Protein AF-A0A1V2QVC7-F1 (afdb_monomer)

Nearest PDB structures (foldseek):
  7t4l-assembly1_A  TM=4.733E-01  e=2.326E+00  Pediculus humanus corporis
  8tdi-assembly3_K  TM=5.795E-01  e=3.940E+00  Collinsella tanakaei
  6fdm-assembly2_D  TM=4.331E-01  e=1.674E+00  Homo sapiens
  1zao-assembly1_A  TM=4.661E-01  e=3.689E+00  Archaeoglobus fulgidus
  6fai-assembly1_l  TM=4.212E-01  e=9.906E+00  Saccharomyces cerevisiae S288C

Solvent-accessible surface area (backbone atoms only — not comparable to full-atom values): 3559 Å² total; per-residue (Å²): 134,56,74,66,59,54,52,53,52,50,52,52,51,49,51,51,59,53,69,70,30,45,76,78,46,76,42,73,77,54,98,44,34,40,34,35,34,33,29,46,60,68,40,60,75,68,69,43,76,86,64,52,47,76,50,76,46,76,67,127

pLDDT: mean 84.27, std 9.16, range [56.66, 96.25]

Foldseek 3Di:
DDPVVVVVVVVVVVVVVQVQWDWPDWDDPDPFKIKTWTAHPVCVVVVPPVRIDMDMDTHD

Secondary structure (DSSP, 8-state):
--HHHHHHHHHHHHHHHHHTEEEEEEEE-SSSEEEEEEEEHHHHHTT-GGG-EEEEEE--

Radius of gyration: 13.84 Å; Cα contacts (8 Å, |Δi|>4): 71; chains: 1; bounding box: 22×38×28 Å

Sequence (60 aa):
MTQDETMFCLEEELHQVMRERVPLAQLRADELHIGRFLVHHDDLAARRPDKVFSVTEFLE

Mean predicted aligned error: 6.78 Å

Structure (mmCIF, N/CA/C/O backbone):
data_AF-A0A1V2QVC7-F1
#
_entry.id   AF-A0A1V2QVC7-F1
#
loop_
_atom_site.group_PDB
_atom_site.id
_atom_site.type_symbol
_atom_site.label_atom_id
_atom_site.label_alt_id
_atom_site.label_comp_id
_atom_site.label_asym_id
_atom_site.label_entity_id
_atom_site.label_seq_id
_atom_site.pdbx_PDB_ins_code
_atom_site.Cartn_x
_atom_site.Cartn_y
_atom_site.Cartn_z
_atom_site.occupancy
_atom_site.B_iso_or_equiv
_atom_site.auth_seq_id
_atom_site.auth_comp_id
_atom_site.auth_asym_id
_atom_site.a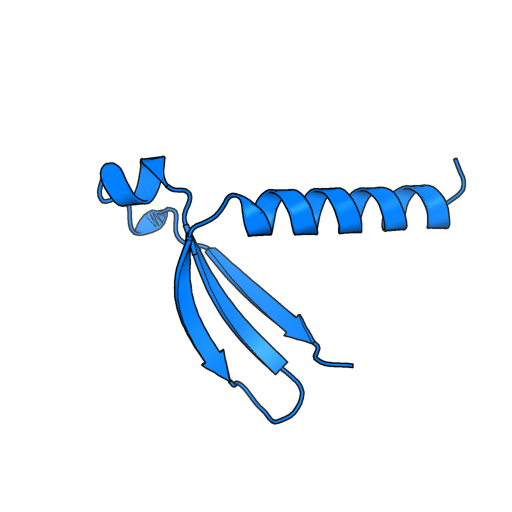uth_atom_id
_atom_site.pdbx_PDB_model_num
ATOM 1 N N . MET A 1 1 ? -9.398 29.681 -3.622 1.00 56.66 1 MET A N 1
ATOM 2 C CA . MET A 1 1 ? -8.796 28.355 -3.805 1.00 56.66 1 MET A CA 1
ATOM 3 C C . MET A 1 1 ? -8.785 28.069 -5.289 1.00 56.66 1 MET A C 1
ATOM 5 O O . MET A 1 1 ? -9.849 27.891 -5.873 1.00 56.66 1 MET A O 1
ATOM 9 N N . THR A 1 2 ? -7.624 28.199 -5.919 1.00 73.06 2 THR A N 1
ATOM 10 C CA . THR A 1 2 ? -7.409 27.823 -7.323 1.00 73.06 2 THR A CA 1
ATOM 11 C C . THR A 1 2 ? -7.319 26.292 -7.439 1.00 73.06 2 THR A C 1
ATOM 13 O O . THR A 1 2 ? -7.171 25.591 -6.434 1.00 73.06 2 THR A O 1
ATOM 16 N N . GLN A 1 3 ? -7.457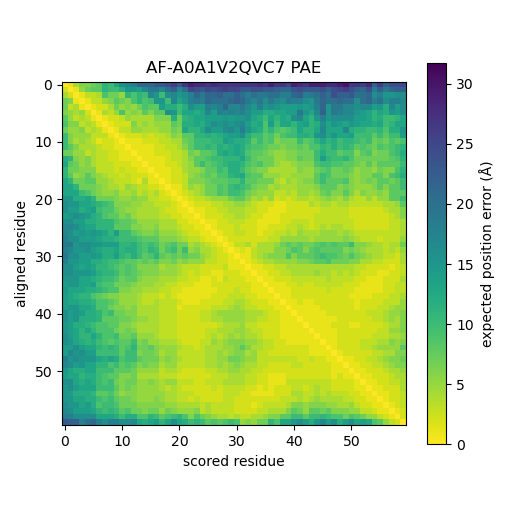 25.738 -8.649 1.00 66.81 3 GLN A N 1
ATOM 17 C CA . GLN A 1 3 ? -7.343 24.285 -8.869 1.00 66.81 3 GLN A CA 1
ATOM 18 C C . GLN A 1 3 ? -5.990 23.722 -8.396 1.00 66.81 3 GLN A C 1
ATOM 20 O O . GLN A 1 3 ? -5.968 22.635 -7.824 1.00 66.81 3 GLN A O 1
ATOM 25 N N . ASP A 1 4 ? -4.902 24.484 -8.546 1.00 67.19 4 ASP A N 1
ATOM 26 C CA . ASP A 1 4 ? -3.559 24.103 -8.087 1.00 67.19 4 ASP A CA 1
ATOM 27 C C . ASP A 1 4 ? -3.459 23.955 -6.564 1.00 67.19 4 ASP A C 1
ATOM 29 O O . ASP A 1 4 ? -2.906 22.974 -6.073 1.00 67.19 4 ASP A O 1
ATOM 33 N N . GLU A 1 5 ? -4.054 24.875 -5.798 1.00 66.94 5 GLU A N 1
ATOM 34 C CA . GLU A 1 5 ? -4.052 24.805 -4.327 1.00 66.94 5 GLU A CA 1
ATOM 35 C C . GLU A 1 5 ? -4.803 23.565 -3.821 1.00 66.94 5 GLU A C 1
ATOM 37 O O . GLU A 1 5 ? -4.425 22.961 -2.823 1.00 66.94 5 GLU A O 1
ATOM 42 N N . THR A 1 6 ? -5.855 23.157 -4.533 1.00 69.62 6 THR A N 1
ATOM 43 C CA . THR A 1 6 ? -6.653 21.977 -4.168 1.00 69.62 6 THR A CA 1
ATOM 44 C C . THR A 1 6 ? -5.890 20.681 -4.449 1.00 69.62 6 THR A C 1
ATOM 46 O O . THR A 1 6 ? -5.958 19.743 -3.659 1.00 69.62 6 THR A O 1
ATOM 49 N N . MET A 1 7 ? -5.152 20.632 -5.562 1.00 70.31 7 MET A N 1
ATOM 50 C CA . MET A 1 7 ? -4.353 19.468 -5.948 1.00 70.31 7 MET A CA 1
ATOM 51 C C . MET A 1 7 ? -3.156 19.274 -5.014 1.00 70.31 7 MET A C 1
ATOM 53 O O . MET A 1 7 ? -2.935 18.164 -4.539 1.00 70.31 7 MET A O 1
ATOM 57 N N . PHE A 1 8 ? -2.469 20.363 -4.659 1.00 72.00 8 PHE A N 1
ATOM 58 C CA . PHE A 1 8 ? -1.366 20.339 -3.699 1.00 72.00 8 PHE A CA 1
ATOM 59 C C . PHE A 1 8 ? -1.804 19.831 -2.314 1.00 72.00 8 PHE A C 1
ATOM 61 O O . PHE A 1 8 ? -1.161 18.950 -1.746 1.00 72.00 8 PHE A O 1
ATOM 68 N N . CYS A 1 9 ? -2.938 20.315 -1.789 1.00 74.88 9 CYS A N 1
ATOM 69 C CA . CYS A 1 9 ? -3.464 19.822 -0.513 1.00 74.88 9 CYS A CA 1
ATOM 70 C C . CYS A 1 9 ? -3.819 18.328 -0.565 1.00 74.88 9 CYS A C 1
ATOM 72 O O . CYS A 1 9 ? -3.554 17.607 0.394 1.00 74.88 9 CYS A O 1
ATOM 74 N N . LEU A 1 10 ? -4.376 17.845 -1.683 1.00 74.69 10 LEU A N 1
ATOM 75 C CA . LEU A 1 10 ? -4.670 16.419 -1.853 1.00 74.69 10 LEU A CA 1
ATOM 76 C C . LEU A 1 10 ? -3.401 15.561 -1.858 1.00 74.69 10 LEU A C 1
ATOM 78 O O . LEU A 1 10 ? -3.407 14.463 -1.306 1.00 74.69 10 LEU A O 1
ATOM 82 N N . GLU A 1 11 ? -2.325 16.036 -2.482 1.00 75.69 11 GLU A N 1
ATOM 83 C CA . GLU A 1 11 ? -1.045 15.326 -2.513 1.00 75.69 11 GLU A CA 1
ATOM 84 C C . GLU A 1 11 ? -0.386 15.264 -1.131 1.00 75.69 11 GLU A C 1
ATOM 86 O O . GLU A 1 11 ? 0.150 14.218 -0.759 1.00 75.69 11 GLU A O 1
ATOM 91 N N . GLU A 1 12 ? -0.446 16.339 -0.340 1.00 78.06 12 GLU A N 1
ATOM 92 C CA . GLU A 1 12 ? 0.040 16.326 1.046 1.00 78.06 12 GLU A CA 1
ATOM 93 C C . GLU A 1 12 ? -0.780 15.384 1.932 1.00 78.06 12 GLU A C 1
ATOM 95 O O . GLU A 1 12 ? -0.205 14.570 2.661 1.00 78.06 12 GLU A O 1
ATOM 100 N N . GLU A 1 13 ? -2.111 15.440 1.840 1.00 76.00 1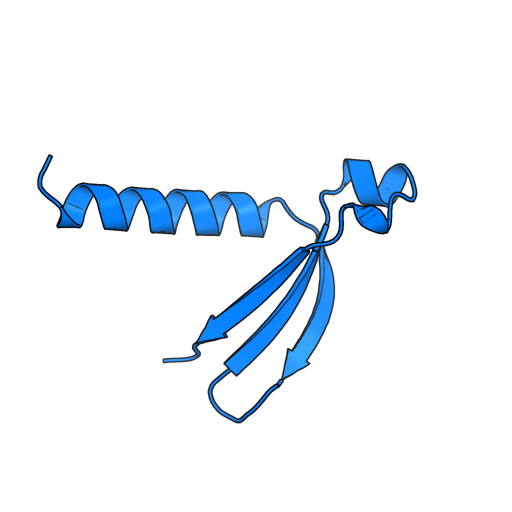3 GLU A N 1
ATOM 101 C CA . GLU A 1 13 ? -2.991 14.533 2.578 1.00 76.00 13 GLU A CA 1
ATOM 102 C C . GLU A 1 13 ? -2.744 13.077 2.177 1.00 76.00 13 GLU A C 1
ATOM 104 O O . GLU A 1 13 ? -2.636 12.204 3.041 1.00 76.00 13 GLU A O 1
ATOM 109 N N . LEU A 1 14 ? -2.582 12.799 0.880 1.00 77.69 14 LEU A N 1
ATOM 110 C CA . LEU A 1 14 ? -2.268 11.463 0.388 1.00 77.69 14 LEU A CA 1
ATOM 111 C C . LEU A 1 14 ? -0.921 10.977 0.932 1.00 77.69 14 LEU A C 1
ATOM 113 O O . LEU A 1 14 ? -0.837 9.855 1.434 1.00 77.69 14 LEU A O 1
ATOM 117 N N . HIS A 1 15 ? 0.119 11.813 0.898 1.00 76.81 15 HIS A N 1
ATOM 118 C CA . HIS A 1 15 ? 1.421 11.480 1.474 1.00 76.81 15 HIS A CA 1
ATOM 119 C C . HIS A 1 15 ? 1.341 11.210 2.977 1.00 76.81 15 HIS A C 1
ATOM 121 O O . HIS A 1 15 ? 1.965 10.262 3.466 1.00 76.81 15 HIS A O 1
ATOM 127 N N . GLN A 1 16 ? 0.573 12.008 3.719 1.00 78.38 16 GLN A N 1
ATOM 128 C CA . GLN A 1 16 ? 0.382 11.805 5.149 1.00 78.38 16 GLN A CA 1
ATOM 129 C C . GLN A 1 16 ? -0.352 10.487 5.428 1.00 78.38 16 GLN A C 1
ATOM 131 O O . GLN A 1 16 ? 0.129 9.671 6.216 1.00 78.38 16 GLN A O 1
ATOM 136 N N . VAL A 1 17 ? -1.448 10.225 4.712 1.00 75.19 17 VAL A N 1
ATOM 137 C CA . VAL A 1 17 ? -2.215 8.976 4.811 1.00 75.19 17 VAL A CA 1
ATOM 138 C C . VAL A 1 17 ? -1.357 7.764 4.446 1.00 75.19 17 VAL A C 1
ATOM 140 O O . VAL A 1 17 ? -1.488 6.712 5.071 1.00 75.19 17 VAL A O 1
ATOM 143 N N . MET A 1 18 ? -0.463 7.878 3.459 1.00 78.50 18 MET A N 1
ATOM 144 C CA . MET A 1 18 ? 0.481 6.810 3.123 1.00 78.50 18 MET A CA 1
ATOM 145 C C . MET A 1 18 ? 1.528 6.594 4.221 1.00 78.50 18 MET A C 1
ATOM 147 O O . MET A 1 18 ? 1.852 5.445 4.517 1.00 78.50 18 MET A O 1
ATOM 151 N N . ARG A 1 19 ? 2.029 7.662 4.859 1.00 76.81 19 ARG A N 1
ATOM 152 C CA . ARG A 1 19 ? 3.026 7.581 5.944 1.00 76.81 19 ARG A CA 1
ATOM 153 C C . ARG A 1 19 ? 2.482 6.888 7.195 1.00 76.81 19 ARG A C 1
ATOM 155 O O . ARG A 1 19 ? 3.234 6.211 7.890 1.00 76.81 19 ARG A O 1
ATOM 162 N N . GLU A 1 20 ? 1.192 7.038 7.478 1.00 82.50 20 GLU A N 1
ATOM 163 C CA . GLU A 1 20 ? 0.522 6.389 8.615 1.00 82.50 20 GLU A CA 1
ATOM 164 C C . GLU A 1 20 ? 0.285 4.882 8.398 1.00 82.50 20 GLU A C 1
ATOM 166 O O . GLU A 1 20 ? -0.084 4.157 9.325 1.00 82.50 20 GLU A O 1
ATOM 171 N N . ARG A 1 21 ? 0.510 4.382 7.178 1.00 88.88 21 ARG A N 1
ATOM 172 C CA . ARG A 1 21 ? 0.234 2.997 6.794 1.00 88.88 21 ARG A CA 1
ATOM 173 C C . ARG A 1 21 ? 1.515 2.173 6.701 1.00 88.88 21 ARG A C 1
ATOM 175 O O . ARG A 1 21 ? 2.588 2.656 6.353 1.00 88.88 21 ARG A O 1
ATOM 182 N N . VAL A 1 22 ? 1.393 0.886 7.014 1.00 89.38 22 VAL A N 1
ATOM 183 C CA . VAL A 1 22 ? 2.507 -0.065 7.039 1.00 89.38 22 VAL A CA 1
ATOM 184 C C . VAL A 1 22 ? 2.650 -0.727 5.665 1.00 89.38 22 VAL A C 1
ATOM 186 O O . VAL A 1 22 ? 1.670 -1.295 5.171 1.00 89.38 22 VAL A O 1
ATOM 189 N N . PRO A 1 23 ? 3.845 -0.709 5.044 1.00 90.69 23 PRO A N 1
ATOM 190 C CA . PRO A 1 23 ? 4.091 -1.456 3.821 1.00 90.69 23 PRO A CA 1
ATOM 191 C C . PRO A 1 23 ? 4.231 -2.950 4.114 1.00 90.69 23 PRO A C 1
ATOM 193 O O 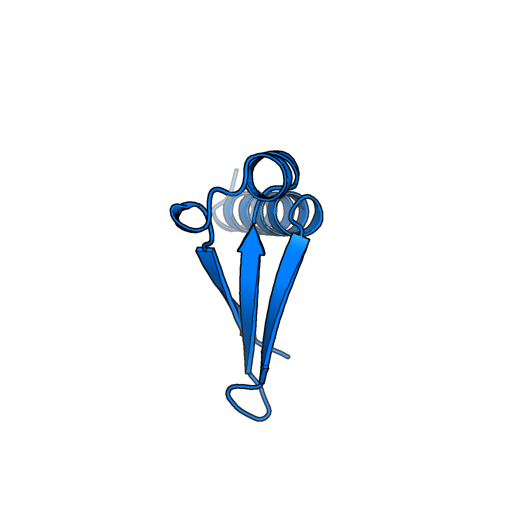. PRO A 1 23 ? 5.060 -3.365 4.921 1.00 90.69 23 PRO A O 1
ATOM 196 N N . LEU A 1 24 ? 3.429 -3.763 3.430 1.00 92.12 24 LEU A N 1
ATOM 197 C CA . LEU A 1 24 ? 3.494 -5.225 3.497 1.00 92.12 24 LEU A CA 1
ATOM 198 C C . LEU A 1 24 ? 4.415 -5.809 2.431 1.00 92.12 24 LEU A C 1
ATOM 200 O O . LEU A 1 24 ? 5.096 -6.802 2.669 1.00 92.12 24 LEU A O 1
ATOM 204 N N . ALA A 1 25 ? 4.420 -5.199 1.249 1.00 91.62 25 ALA A N 1
ATOM 205 C CA . ALA A 1 25 ? 5.270 -5.594 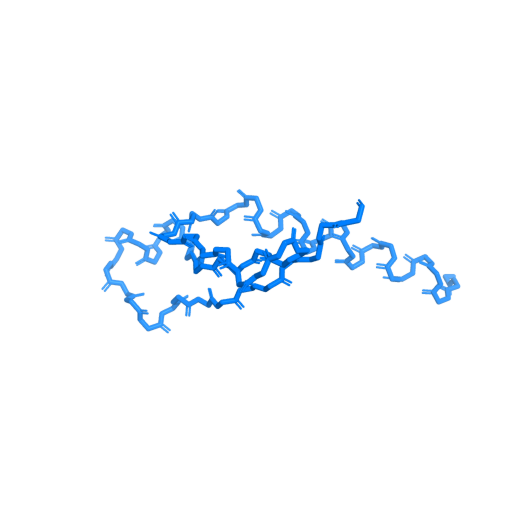0.142 1.00 91.62 25 ALA A CA 1
ATOM 206 C C . ALA A 1 25 ? 5.545 -4.391 -0.756 1.00 91.62 25 ALA A C 1
ATOM 208 O O . ALA A 1 25 ? 4.696 -3.511 -0.918 1.00 91.62 25 ALA A O 1
ATOM 209 N N . GLN A 1 26 ? 6.726 -4.390 -1.363 1.00 91.62 26 GLN A N 1
ATOM 210 C CA . GLN A 1 26 ? 7.126 -3.427 -2.373 1.00 91.62 26 GLN A CA 1
ATOM 211 C C . GLN A 1 26 ? 7.645 -4.187 -3.588 1.00 91.62 26 GLN A C 1
ATOM 213 O O . GLN A 1 26 ? 8.441 -5.117 -3.465 1.00 91.62 26 GLN A O 1
ATOM 218 N N . LEU A 1 27 ? 7.179 -3.779 -4.758 1.00 91.31 27 LEU A N 1
ATOM 219 C CA . LEU A 1 27 ? 7.518 -4.367 -6.039 1.00 91.31 27 LEU A CA 1
ATOM 220 C C . LEU A 1 27 ? 8.017 -3.247 -6.935 1.00 91.31 27 LEU A C 1
ATOM 222 O O . LEU A 1 27 ? 7.380 -2.206 -7.063 1.00 91.31 27 LEU A O 1
ATOM 226 N N . ARG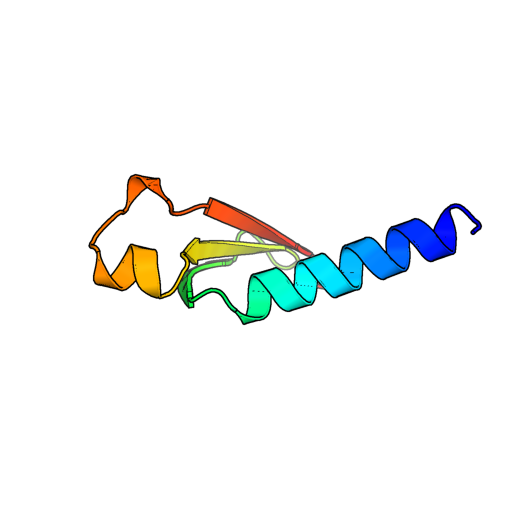 A 1 28 ? 9.160 -3.464 -7.569 1.00 90.19 28 ARG A N 1
ATOM 227 C CA . ARG A 1 28 ? 9.608 -2.599 -8.652 1.00 90.19 28 ARG A CA 1
ATOM 228 C C . ARG A 1 28 ? 8.943 -3.113 -9.928 1.00 90.19 28 ARG A C 1
ATOM 230 O O . ARG A 1 28 ? 9.207 -4.249 -10.315 1.00 90.19 28 ARG A O 1
ATOM 237 N N . ALA A 1 29 ? 8.036 -2.323 -10.502 1.00 82.62 29 ALA A N 1
ATOM 238 C CA . ALA A 1 29 ? 7.330 -2.706 -11.724 1.00 82.62 29 ALA A CA 1
ATOM 239 C C . ALA A 1 29 ? 8.236 -2.510 -12.949 1.00 82.62 29 ALA A C 1
ATOM 241 O O . ALA A 1 29 ? 8.334 -3.400 -13.788 1.00 82.62 29 ALA A O 1
ATOM 242 N N . ASP A 1 30 ? 8.955 -1.387 -12.990 1.00 89.19 30 ASP A N 1
ATOM 243 C CA . ASP A 1 30 ? 9.999 -1.083 -13.968 1.00 89.19 30 ASP A CA 1
ATOM 244 C C . ASP A 1 30 ? 11.055 -0.127 -13.361 1.00 89.19 30 ASP A C 1
ATOM 246 O O . ASP A 1 30 ? 11.193 -0.008 -12.139 1.00 89.19 30 ASP A O 1
ATOM 250 N N . GLU A 1 31 ? 11.871 0.518 -14.192 1.00 89.00 31 GLU A N 1
ATOM 251 C CA . GLU A 1 31 ? 12.908 1.449 -13.729 1.00 89.00 31 GLU A CA 1
ATOM 252 C C . GLU A 1 31 ? 12.337 2.711 -13.064 1.00 89.00 31 GLU A C 1
ATOM 254 O O . GLU A 1 31 ? 12.989 3.263 -12.173 1.00 89.00 31 GLU A O 1
ATOM 259 N N . LEU A 1 32 ? 11.114 3.096 -13.430 1.00 90.56 32 LEU A N 1
ATOM 260 C CA . LEU A 1 32 ? 10.457 4.347 -13.063 1.00 90.56 32 LEU A CA 1
ATOM 261 C C . LEU A 1 32 ? 9.283 4.158 -12.094 1.00 90.56 32 LEU A C 1
ATOM 263 O O . LEU A 1 32 ? 8.830 5.126 -11.501 1.00 90.56 32 LEU A O 1
ATOM 267 N N . HIS A 1 33 ? 8.780 2.942 -11.895 1.00 88.31 33 HIS A N 1
ATOM 268 C CA . HIS A 1 33 ? 7.583 2.701 -11.091 1.00 88.31 33 HIS A CA 1
ATOM 269 C C . HIS A 1 33 ? 7.836 1.752 -9.918 1.00 88.31 33 HIS A C 1
ATOM 271 O O . HIS A 1 33 ? 8.374 0.645 -10.066 1.00 88.31 33 HIS A O 1
ATOM 277 N N . ILE A 1 34 ? 7.345 2.149 -8.742 1.00 90.75 34 ILE A N 1
ATOM 278 C CA . ILE A 1 34 ? 7.290 1.312 -7.541 1.00 90.75 34 ILE A CA 1
ATOM 279 C C . ILE A 1 34 ? 5.831 1.058 -7.168 1.00 90.75 34 ILE A C 1
ATOM 281 O O . ILE A 1 34 ? 5.077 1.978 -6.874 1.00 90.75 34 ILE A O 1
ATOM 285 N N . GLY A 1 35 ? 5.444 -0.214 -7.117 1.00 90.62 35 GLY A N 1
ATOM 286 C CA . GLY A 1 35 ? 4.197 -0.660 -6.510 1.00 90.62 35 GLY A CA 1
ATOM 287 C C . GLY A 1 35 ? 4.386 -0.990 -5.030 1.00 90.62 35 GLY A C 1
ATOM 288 O O . GLY A 1 35 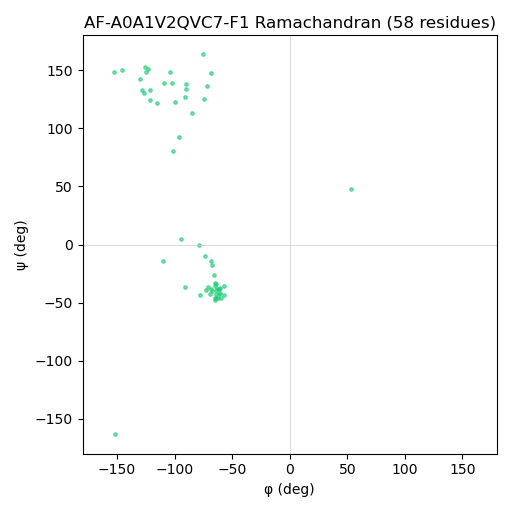? 5.362 -1.642 -4.655 1.00 90.62 35 GLY A O 1
ATOM 289 N N . ARG A 1 36 ? 3.440 -0.596 -4.176 1.00 92.00 36 ARG A N 1
ATOM 290 C CA . ARG A 1 36 ? 3.399 -0.990 -2.760 1.00 92.00 36 ARG A CA 1
ATOM 291 C C . ARG A 1 36 ? 2.032 -1.521 -2.378 1.00 92.00 36 ARG A C 1
ATOM 293 O O . ARG A 1 36 ? 1.013 -0.979 -2.791 1.00 92.00 36 ARG A O 1
ATOM 300 N N . PHE A 1 37 ? 2.030 -2.540 -1.530 1.00 92.12 37 PHE A N 1
ATOM 301 C CA . PHE A 1 37 ? 0.852 -2.975 -0.790 1.00 92.12 37 PHE A CA 1
ATOM 302 C C . PHE A 1 37 ? 0.938 -2.420 0.622 1.00 92.12 37 PHE A C 1
ATOM 304 O O . PHE A 1 37 ? 1.917 -2.665 1.329 1.00 92.12 37 PHE A O 1
ATOM 311 N N . LEU A 1 38 ? -0.076 -1.668 1.021 1.00 92.56 38 LEU A N 1
ATOM 312 C CA . LEU A 1 38 ? -0.115 -0.926 2.270 1.00 92.56 38 LEU A CA 1
ATOM 313 C C . LEU A 1 38 ? -1.341 -1.353 3.090 1.00 92.56 38 LEU A C 1
ATOM 315 O O . LEU A 1 38 ? -2.375 -1.734 2.537 1.00 92.56 38 LEU A O 1
ATOM 319 N N . VAL A 1 39 ? -1.243 -1.263 4.414 1.00 93.31 39 VAL A N 1
ATOM 320 C CA . VAL A 1 39 ? -2.345 -1.558 5.345 1.00 93.31 39 VAL A CA 1
ATOM 321 C C . VAL A 1 39 ? -2.278 -0.637 6.563 1.00 93.31 39 VAL A C 1
ATOM 323 O O . VAL A 1 39 ? -1.193 -0.210 6.956 1.00 93.31 39 VAL A O 1
ATOM 326 N N . HIS A 1 40 ? -3.416 -0.312 7.178 1.00 91.19 40 HIS A N 1
ATOM 327 C CA . HIS A 1 40 ? -3.410 0.415 8.450 1.00 91.19 40 HIS A CA 1
ATOM 328 C C . HIS A 1 40 ? -2.854 -0.473 9.575 1.00 91.19 40 HIS A C 1
ATOM 330 O O . HIS A 1 40 ? -3.061 -1.690 9.569 1.00 91.19 40 HIS A O 1
ATOM 336 N N . HIS A 1 41 ? -2.173 0.118 10.560 1.00 89.12 41 HIS A N 1
ATOM 337 C CA . HIS A 1 41 ? -1.579 -0.640 11.669 1.00 89.12 41 HIS A CA 1
ATOM 338 C C . HIS A 1 41 ? -2.623 -1.483 12.424 1.00 89.12 41 HIS A C 1
ATOM 340 O O . HIS A 1 41 ? -2.403 -2.667 12.678 1.00 89.12 41 HIS A O 1
ATOM 346 N N . ASP A 1 42 ? -3.794 -0.905 12.696 1.00 91.38 42 ASP A N 1
ATOM 347 C CA . ASP A 1 42 ? -4.887 -1.598 13.393 1.00 91.38 42 ASP A CA 1
ATOM 348 C C . ASP A 1 42 ? -5.461 -2.772 12.589 1.00 91.38 42 ASP A C 1
ATOM 350 O O . ASP A 1 42 ? -5.817 -3.806 13.153 1.00 91.38 42 ASP A O 1
ATOM 354 N N . ASP A 1 43 ? -5.532 -2.644 11.262 1.00 93.69 43 ASP A N 1
ATOM 355 C CA . ASP A 1 43 ? -6.004 -3.713 10.377 1.00 93.69 43 ASP A CA 1
ATOM 356 C C . ASP A 1 43 ? -4.999 -4.862 10.294 1.00 93.69 43 ASP A C 1
ATOM 358 O O . ASP A 1 43 ? -5.389 -6.035 10.269 1.00 93.69 43 ASP A O 1
ATOM 362 N N . LEU A 1 44 ? -3.703 -4.536 10.317 1.00 91.19 44 LEU A N 1
ATOM 363 C CA . LEU A 1 44 ? -2.637 -5.525 10.414 1.00 91.19 44 LEU A CA 1
ATOM 364 C C . LEU A 1 44 ? -2.704 -6.278 11.748 1.00 91.19 44 LEU A C 1
ATOM 366 O O . LEU A 1 44 ? -2.665 -7.511 11.758 1.00 91.19 44 LEU A O 1
AT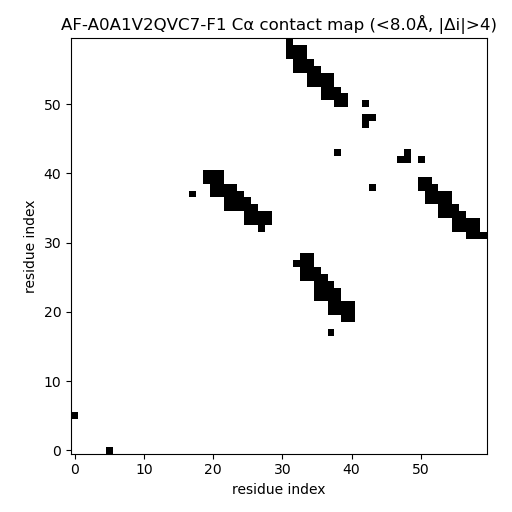OM 370 N N . ALA A 1 45 ? -2.872 -5.558 12.861 1.00 92.94 45 ALA A N 1
ATOM 371 C CA . ALA A 1 45 ? -3.029 -6.148 14.190 1.00 92.94 45 ALA A CA 1
ATOM 372 C C . ALA A 1 45 ? -4.282 -7.039 14.283 1.00 92.94 45 ALA A C 1
ATOM 374 O O . ALA A 1 45 ? -4.237 -8.121 14.872 1.00 92.94 45 ALA A O 1
ATOM 375 N N . ALA A 1 46 ? -5.377 -6.630 13.636 1.00 96.25 46 ALA A N 1
ATOM 376 C CA . ALA A 1 46 ? -6.621 -7.390 13.548 1.00 96.25 46 ALA A CA 1
ATOM 377 C C . ALA A 1 46 ? -6.593 -8.531 12.509 1.00 96.25 46 ALA A C 1
ATOM 379 O O . ALA A 1 46 ? -7.591 -9.237 12.368 1.00 96.25 46 ALA A O 1
ATOM 380 N N . ARG A 1 47 ? -5.475 -8.733 11.792 1.00 93.00 47 ARG A N 1
ATOM 381 C CA . ARG A 1 47 ? -5.314 -9.742 10.728 1.00 93.00 47 ARG A CA 1
ATOM 382 C C . ARG A 1 47 ? -6.410 -9.657 9.658 1.00 93.00 47 ARG A C 1
ATOM 384 O O . ARG A 1 47 ? -6.989 -10.677 9.287 1.00 93.00 47 ARG A O 1
ATOM 391 N N . ARG A 1 48 ? -6.682 -8.446 9.163 1.00 92.69 48 ARG A N 1
ATOM 392 C CA . ARG A 1 48 ? -7.654 -8.163 8.092 1.00 92.69 48 ARG A CA 1
ATOM 393 C C . ARG A 1 48 ? -6.957 -7.952 6.738 1.00 92.69 48 ARG A C 1
ATOM 395 O O . ARG A 1 48 ? -6.734 -6.809 6.339 1.00 92.69 48 ARG A O 1
ATOM 402 N N . PRO A 1 49 ? -6.565 -9.024 6.019 1.00 86.50 49 PRO A N 1
ATOM 403 C CA . PRO A 1 49 ? -5.851 -8.898 4.747 1.00 86.50 49 PRO A CA 1
ATOM 404 C C . PRO A 1 49 ? -6.718 -8.306 3.625 1.00 86.50 49 PRO A C 1
ATOM 406 O O . PRO A 1 49 ? -6.187 -7.815 2.636 1.00 86.50 49 PRO A O 1
ATOM 409 N N . ASP A 1 50 ? -8.042 -8.310 3.776 1.00 92.81 50 ASP A N 1
ATOM 410 C CA . ASP A 1 50 ? -9.001 -7.688 2.858 1.00 92.81 50 ASP A CA 1
ATOM 411 C C . ASP A 1 50 ? -8.935 -6.150 2.856 1.00 92.81 50 ASP A C 1
ATOM 413 O O . ASP A 1 50 ? -9.479 -5.509 1.959 1.00 92.81 50 ASP A O 1
ATOM 417 N N . LYS A 1 51 ? -8.267 -5.552 3.850 1.00 92.00 51 LYS A N 1
ATOM 418 C CA . LYS A 1 51 ? -8.074 -4.099 3.978 1.00 92.00 51 LYS A CA 1
ATOM 419 C C . LYS A 1 51 ? -6.757 -3.597 3.392 1.00 92.00 51 LYS A C 1
ATOM 421 O O . LYS A 1 51 ? -6.446 -2.412 3.499 1.00 92.00 51 LYS A O 1
ATOM 426 N N . VAL A 1 52 ? -5.990 -4.483 2.764 1.00 92.44 52 VAL A N 1
ATOM 427 C CA . VAL A 1 52 ? -4.783 -4.110 2.029 1.00 92.44 52 VAL A CA 1
ATOM 428 C C . VAL A 1 52 ? -5.181 -3.393 0.742 1.00 92.44 52 VAL A C 1
ATOM 430 O O . VAL A 1 52 ? -6.076 -3.833 0.025 1.00 92.44 52 VAL A O 1
ATOM 433 N N . PHE A 1 53 ? -4.492 -2.304 0.425 1.00 89.50 53 PHE A N 1
ATOM 434 C CA . PHE A 1 53 ? -4.655 -1.581 -0.835 1.00 89.50 53 PHE A CA 1
ATOM 435 C C . PHE A 1 53 ? -3.298 -1.433 -1.520 1.00 89.50 53 PHE A C 1
ATOM 437 O O . PHE A 1 53 ? -2.249 -1.445 -0.870 1.00 89.50 53 PHE A O 1
ATOM 444 N N . SER A 1 54 ? -3.323 -1.323 -2.845 1.00 89.75 54 SER A N 1
ATOM 445 C CA . SER A 1 54 ? -2.132 -1.128 -3.666 1.00 89.75 54 SER A CA 1
ATOM 446 C C . SER A 1 54 ? -2.009 0.325 -4.104 1.00 89.75 54 SER A C 1
ATOM 448 O O . SER A 1 54 ? -2.998 0.922 -4.527 1.00 89.75 54 SER A O 1
ATOM 450 N N . VAL A 1 55 ? -0.793 0.856 -4.076 1.00 88.12 55 VAL A N 1
ATOM 451 C CA . VAL A 1 55 ? -0.438 2.142 -4.681 1.00 88.12 55 VAL A CA 1
ATOM 452 C C . VAL A 1 55 ? 0.720 1.944 -5.651 1.00 88.12 55 VAL A C 1
ATOM 454 O O . VAL A 1 55 ? 1.557 1.061 -5.451 1.00 88.12 55 VAL A O 1
ATOM 457 N N . THR A 1 56 ? 0.760 2.743 -6.712 1.00 88.56 56 THR A N 1
ATOM 458 C CA . THR A 1 56 ? 1.894 2.815 -7.633 1.00 88.56 56 THR A CA 1
ATOM 459 C C . THR A 1 56 ? 2.394 4.245 -7.654 1.00 88.56 56 THR A C 1
ATOM 461 O O . THR A 1 56 ? 1.623 5.164 -7.907 1.00 88.56 56 THR A O 1
ATOM 464 N N . GLU A 1 57 ? 3.674 4.412 -7.355 1.00 87.31 57 GLU A N 1
ATOM 465 C CA . GLU A 1 57 ? 4.363 5.694 -7.334 1.00 87.31 57 GLU A CA 1
ATOM 466 C C . GLU A 1 57 ? 5.325 5.756 -8.519 1.00 8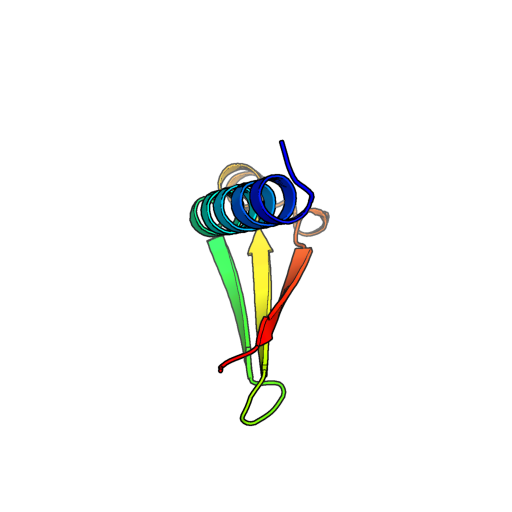7.31 57 GLU A C 1
ATOM 468 O O . GLU A 1 57 ? 5.996 4.767 -8.841 1.00 87.31 57 GLU A O 1
ATOM 473 N N . PHE A 1 58 ? 5.380 6.923 -9.151 1.00 85.94 58 PHE A N 1
ATOM 474 C CA . PHE A 1 58 ? 6.349 7.242 -10.187 1.00 85.94 58 PHE A CA 1
ATOM 475 C C . PHE A 1 58 ? 7.600 7.853 -9.543 1.00 85.94 58 PHE A C 1
ATOM 477 O O . PHE A 1 58 ? 7.498 8.693 -8.650 1.00 85.94 58 PHE A O 1
ATOM 484 N N . LEU A 1 59 ? 8.773 7.388 -9.960 1.00 78.81 59 LEU A N 1
ATOM 485 C CA . LEU A 1 59 ? 10.085 7.891 -9.576 1.00 78.81 59 LEU A CA 1
ATOM 486 C C . LEU A 1 59 ? 10.543 8.879 -10.658 1.00 78.81 59 LEU A C 1
ATOM 488 O O . LEU A 1 59 ? 11.135 8.453 -11.650 1.00 78.81 59 LEU A O 1
ATOM 492 N N . GLU A 1 60 ? 10.262 10.169 -10.471 1.00 68.25 60 GLU A N 1
ATOM 493 C CA . GLU A 1 60 ? 10.830 11.271 -11.274 1.00 68.25 60 GLU A CA 1
ATOM 494 C C . GLU A 1 60 ? 11.828 12.093 -10.454 1.00 68.25 60 GLU A C 1
ATOM 496 O O . GLU A 1 60 ? 11.555 12.329 -9.252 1.00 68.25 60 GLU A O 1
#